Protein AF-A0AAD9MAI8-F1 (afdb_monomer)

Mean predicted aligned error: 16.75 Å

Sequence (111 aa):
MVKKQPPGNPARNLRGSPRPGQQQQQQQQQHQHQHPPASLFTERLSLATQQRTLDLFAATFQDVLTSPAFGTTLQAIKKALFERAFARAFQQPEFLSVYAARWSPTRALWT

pLDDT: mean 75.85, std 22.41, range [35.09, 96.88]

Radius of gyration: 34.29 Å; Cα contacts (8 Å, |Δi|>4): 49; chains: 1; bounding box: 85×74×35 Å

Organism: NCBI:txid1825666

Structure (mmCIF, N/CA/C/O backbone):
data_AF-A0AAD9MAI8-F1
#
_entry.id   AF-A0AAD9MAI8-F1
#
loop_
_atom_site.group_PDB
_atom_site.id
_atom_site.type_symbol
_atom_site.label_atom_id
_atom_site.label_alt_id
_a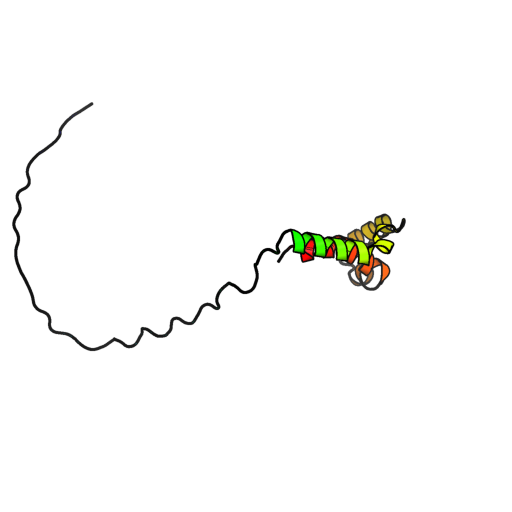tom_site.label_comp_id
_atom_site.label_asym_id
_atom_site.label_entity_id
_atom_site.label_seq_id
_atom_site.pdbx_PDB_ins_code
_atom_site.Cartn_x
_atom_site.Cartn_y
_atom_site.Cartn_z
_atom_site.occupancy
_atom_site.B_iso_or_equiv
_atom_site.auth_seq_id
_atom_site.auth_comp_id
_atom_site.auth_asym_id
_atom_site.auth_atom_id
_atom_site.pdbx_PDB_model_num
ATOM 1 N N . MET A 1 1 ? -31.656 62.725 10.089 1.00 43.81 1 MET A N 1
ATOM 2 C CA . MET A 1 1 ? -32.817 63.031 10.956 1.00 43.81 1 MET A CA 1
ATOM 3 C C . MET A 1 1 ? -33.816 63.905 10.201 1.00 43.81 1 MET A C 1
ATOM 5 O O . MET A 1 1 ? -33.641 65.108 10.201 1.00 43.81 1 MET A O 1
ATOM 9 N N . VAL A 1 2 ? -34.837 63.320 9.566 1.00 42.28 2 VAL A N 1
ATOM 10 C CA . VAL A 1 2 ? -36.152 63.932 9.261 1.00 42.28 2 VAL A CA 1
ATOM 11 C C . VAL A 1 2 ? -37.108 62.724 9.140 1.00 42.28 2 VAL A C 1
ATOM 13 O O . VAL A 1 2 ? -36.874 61.892 8.279 1.00 42.28 2 VAL A O 1
ATOM 16 N N . LYS A 1 3 ? -37.930 62.351 10.133 1.00 41.41 3 LYS A N 1
ATOM 17 C CA . LYS A 1 3 ? -39.179 62.933 10.681 1.00 41.41 3 LYS A CA 1
ATOM 18 C C . LYS A 1 3 ? -40.414 62.221 10.085 1.00 41.41 3 LYS A C 1
ATOM 20 O O . LYS A 1 3 ? -40.721 62.428 8.919 1.00 41.41 3 LYS A O 1
ATOM 25 N N . LYS A 1 4 ? -41.129 61.484 10.951 1.00 44.47 4 LYS A N 1
ATOM 26 C CA . LYS A 1 4 ? -42.602 61.440 11.157 1.00 44.47 4 LYS A CA 1
ATOM 27 C C . LYS A 1 4 ? -43.195 60.022 11.269 1.00 44.47 4 LYS A C 1
ATOM 29 O O . LYS A 1 4 ? -43.171 59.245 10.326 1.00 44.47 4 LYS A O 1
ATOM 34 N N . GLN A 1 5 ? -43.766 59.751 12.444 1.00 45.25 5 GLN A N 1
ATOM 35 C CA . GLN A 1 5 ? -44.699 58.662 12.764 1.00 45.25 5 GLN A CA 1
ATOM 36 C C . GLN A 1 5 ? -46.174 59.141 12.616 1.00 45.25 5 GLN A C 1
ATOM 38 O O . GLN A 1 5 ? -46.378 60.342 12.412 1.00 45.25 5 GLN A O 1
ATOM 43 N N . PRO A 1 6 ? -47.167 58.219 12.657 1.00 64.81 6 PRO A N 1
ATOM 44 C CA . PRO A 1 6 ? -48.473 58.276 11.972 1.00 64.81 6 PRO A CA 1
ATOM 45 C C . PRO A 1 6 ? -49.585 58.824 12.907 1.00 64.81 6 PRO A C 1
ATOM 47 O O . PRO A 1 6 ? -49.219 59.382 13.942 1.00 64.81 6 PRO A O 1
ATOM 50 N N . PRO A 1 7 ? -50.909 58.746 12.610 1.00 49.31 7 PRO A N 1
ATOM 51 C CA . PRO A 1 7 ? -51.692 57.490 12.700 1.00 49.31 7 PRO A CA 1
ATOM 52 C C . PRO A 1 7 ? -52.931 57.437 11.764 1.00 49.31 7 PRO A C 1
ATOM 54 O O . PRO A 1 7 ? -53.248 58.400 11.075 1.00 49.31 7 PRO A O 1
ATOM 57 N N . GLY A 1 8 ? -53.681 56.330 11.787 1.00 35.22 8 GLY A N 1
ATOM 58 C CA . GLY A 1 8 ? -55.098 56.351 11.394 1.00 35.22 8 GLY A CA 1
ATOM 59 C C . GLY A 1 8 ? -55.573 55.132 10.613 1.00 35.22 8 GLY A C 1
ATOM 60 O O . GLY A 1 8 ? -55.637 55.165 9.392 1.00 35.22 8 GLY A O 1
ATOM 61 N N . ASN A 1 9 ? -55.957 54.078 11.331 1.00 43.31 9 ASN A N 1
ATOM 62 C CA . ASN A 1 9 ? -56.822 53.015 10.819 1.00 43.31 9 ASN A CA 1
ATOM 63 C C . ASN A 1 9 ? -58.262 53.315 11.274 1.00 43.31 9 ASN A C 1
ATOM 65 O O . ASN A 1 9 ? -58.439 53.791 12.399 1.00 43.31 9 ASN A O 1
ATOM 69 N N . PRO A 1 10 ? -59.286 52.979 10.476 1.00 51.38 10 PRO A N 1
ATOM 70 C CA . PRO A 1 10 ? -60.348 52.173 11.070 1.00 51.38 10 PRO A CA 1
ATOM 71 C C . PRO A 1 10 ? -60.860 51.037 10.169 1.00 51.38 10 PRO A C 1
ATOM 73 O O . PRO A 1 10 ? -60.882 51.101 8.945 1.00 51.38 10 PRO A O 1
ATOM 76 N N . ALA A 1 11 ? -61.290 49.985 10.863 1.00 42.53 11 ALA A N 1
ATOM 77 C CA . ALA A 1 11 ? -61.829 48.713 10.396 1.00 42.53 11 ALA A CA 1
ATOM 78 C C . ALA A 1 11 ? -63.190 48.798 9.668 1.00 42.53 11 ALA A C 1
ATOM 80 O O . ALA A 1 11 ? -63.877 49.807 9.810 1.00 42.53 11 ALA A O 1
ATOM 81 N N . ARG A 1 12 ? -63.603 47.683 9.011 1.00 39.22 12 ARG A N 1
ATOM 82 C CA . ARG A 1 12 ? -64.907 46.944 9.129 1.00 39.22 12 ARG A CA 1
ATOM 83 C C . ARG A 1 12 ? -65.172 46.103 7.850 1.00 39.22 12 ARG A C 1
ATOM 85 O O . ARG A 1 12 ? -65.411 46.661 6.794 1.00 39.22 12 ARG A O 1
ATOM 92 N N . ASN A 1 13 ? -64.888 44.794 7.832 1.00 39.22 13 ASN A N 1
ATOM 93 C CA . ASN A 1 13 ? -65.774 43.638 8.109 1.00 39.22 13 ASN A CA 1
ATOM 94 C C . ASN A 1 13 ? -67.055 43.511 7.240 1.00 39.22 13 ASN A C 1
ATOM 96 O O . ASN A 1 13 ? -67.932 44.359 7.363 1.00 39.22 13 ASN A O 1
ATOM 100 N N . LEU A 1 14 ? -67.217 42.381 6.510 1.00 50.28 14 LEU A N 1
ATOM 101 C CA . LEU A 1 14 ? -68.250 41.316 6.684 1.00 50.28 14 LEU A CA 1
ATOM 102 C C . LEU A 1 14 ? -68.633 40.556 5.375 1.00 50.28 14 LEU A C 1
ATOM 104 O O . LEU A 1 14 ? -69.060 41.196 4.429 1.00 50.28 14 LEU A O 1
ATOM 108 N N . ARG A 1 15 ? -68.631 39.200 5.454 1.00 35.62 15 ARG A N 1
ATOM 109 C CA . ARG A 1 15 ? -69.523 38.170 4.811 1.00 35.62 15 ARG A CA 1
ATOM 110 C C . ARG A 1 15 ? -69.635 38.121 3.267 1.00 35.62 15 ARG A C 1
ATOM 112 O O . ARG A 1 15 ? -69.771 39.144 2.634 1.00 35.62 15 ARG A O 1
ATOM 119 N N . GLY A 1 16 ? -69.708 36.988 2.558 1.00 35.09 16 GLY A N 1
ATOM 120 C CA . GLY A 1 16 ? -69.825 35.558 2.876 1.00 35.09 16 GLY A CA 1
ATOM 121 C C . GLY A 1 16 ? -70.542 34.810 1.721 1.00 35.09 16 GLY A C 1
ATOM 122 O O . GLY A 1 16 ? -71.677 35.165 1.450 1.00 35.09 16 GLY A O 1
ATOM 123 N N . SER A 1 17 ? -69.886 33.792 1.123 1.00 47.88 17 SER A N 1
ATOM 124 C CA . SER A 1 17 ? -70.385 32.564 0.415 1.00 47.88 17 SER A CA 1
ATOM 125 C C . SER A 1 17 ? -71.430 32.649 -0.742 1.00 47.88 17 SER A C 1
ATOM 127 O O . SER A 1 17 ? -72.075 33.680 -0.863 1.00 47.88 17 SER A O 1
ATOM 129 N N . PRO A 1 18 ? -71.683 31.595 -1.583 1.00 46.59 18 PRO A N 1
ATOM 130 C CA . PRO A 1 18 ? -71.192 30.198 -1.595 1.00 46.59 18 PRO A CA 1
ATOM 131 C C . PRO A 1 18 ? -70.669 29.653 -2.964 1.00 46.59 18 PRO A C 1
ATOM 133 O O . PRO A 1 18 ? -70.761 30.289 -4.008 1.00 46.59 18 PRO A O 1
ATOM 136 N N . ARG A 1 19 ? -70.126 28.422 -2.938 1.00 45.19 19 ARG A N 1
ATOM 137 C CA . ARG A 1 19 ? -69.710 27.582 -4.089 1.00 45.19 19 ARG A CA 1
ATOM 138 C C . ARG A 1 19 ? -70.922 26.962 -4.812 1.00 45.19 19 ARG A C 1
ATOM 140 O O . ARG A 1 19 ? -71.908 26.663 -4.142 1.00 45.19 19 ARG A O 1
ATOM 147 N N . PRO A 1 20 ? -70.801 26.619 -6.109 1.00 41.84 20 PRO A N 1
ATOM 148 C CA . PRO A 1 20 ? -70.921 25.200 -6.473 1.00 41.84 20 PRO A CA 1
ATOM 149 C C . PRO A 1 20 ? -69.953 24.783 -7.597 1.00 41.84 20 PRO A C 1
ATOM 151 O O . PRO A 1 20 ? -69.744 25.501 -8.567 1.00 41.84 20 PRO A O 1
ATOM 154 N N . GLY A 1 21 ? -69.358 23.600 -7.457 1.00 39.75 21 GLY A N 1
ATOM 155 C CA . GLY A 1 21 ? -68.422 23.039 -8.435 1.00 39.75 21 GLY A CA 1
ATOM 156 C C . GLY A 1 21 ? -67.488 22.017 -7.801 1.00 39.75 21 GLY A C 1
ATOM 157 O O . GLY A 1 21 ? -66.271 22.153 -7.859 1.00 39.75 21 GLY A O 1
ATOM 158 N N . GLN A 1 22 ? -68.060 21.045 -7.089 1.00 52.09 22 GLN A N 1
ATOM 159 C CA . GLN A 1 22 ? -67.338 19.826 -6.749 1.00 52.09 22 GLN A CA 1
ATOM 160 C C . GLN A 1 22 ? -67.267 18.922 -7.986 1.00 52.09 22 GLN A C 1
ATOM 162 O O . GLN A 1 22 ? -68.185 18.921 -8.797 1.00 52.09 22 GLN A O 1
ATOM 167 N N . GLN A 1 23 ? -66.223 18.090 -7.995 1.00 54.47 23 GLN A N 1
ATOM 168 C CA . GLN A 1 23 ? -66.053 16.853 -8.766 1.00 54.47 23 GLN A CA 1
ATOM 169 C C . GLN A 1 23 ? -65.439 16.982 -10.161 1.00 54.47 23 GLN A C 1
ATOM 171 O O . GLN A 1 23 ? -66.130 17.057 -11.165 1.00 54.47 23 GLN A O 1
ATOM 176 N N . GLN A 1 24 ? -64.104 16.885 -10.152 1.00 53.97 24 GLN A N 1
ATOM 177 C CA . GLN A 1 24 ? -63.199 16.161 -11.066 1.00 53.97 24 GLN A CA 1
ATOM 178 C C . GLN A 1 24 ? -61.940 17.027 -11.185 1.00 53.97 24 GLN A C 1
ATOM 180 O O . GLN A 1 24 ? -61.897 17.988 -11.932 1.00 53.97 24 GLN A O 1
ATOM 185 N N . GLN A 1 25 ? -60.923 16.844 -10.349 1.00 50.12 25 GLN A N 1
ATOM 186 C CA . GLN A 1 25 ? -59.907 15.819 -10.570 1.00 50.12 25 GLN A CA 1
ATOM 187 C C . GLN A 1 25 ? -59.226 15.494 -9.235 1.00 50.12 25 GLN A C 1
ATOM 189 O O . GLN A 1 25 ? -58.289 16.159 -8.804 1.00 50.12 25 GLN A O 1
ATOM 194 N N . GLN A 1 26 ? -59.709 14.448 -8.572 1.00 54.66 26 GLN A N 1
ATOM 195 C CA . GLN A 1 26 ? -59.109 13.885 -7.360 1.00 54.66 26 GLN A CA 1
ATOM 196 C C . GLN A 1 26 ? -58.262 12.638 -7.679 1.00 54.66 26 GLN A C 1
ATOM 198 O O . GLN A 1 26 ? -58.133 11.747 -6.852 1.00 54.66 26 GLN A O 1
ATOM 203 N N . GLN A 1 27 ? -57.684 12.549 -8.886 1.00 55.09 27 GLN A N 1
ATOM 204 C CA . GLN A 1 27 ? -57.014 11.328 -9.367 1.00 55.09 27 GLN A CA 1
ATOM 205 C C . GLN A 1 27 ? -55.616 11.517 -9.977 1.00 55.09 27 GLN A C 1
ATOM 207 O O . GLN A 1 27 ? -55.156 10.672 -10.734 1.00 55.09 27 GLN A O 1
ATOM 212 N N . GLN A 1 28 ? -54.877 12.567 -9.608 1.00 51.84 28 GLN A N 1
ATOM 213 C CA . GLN A 1 28 ? -53.433 12.635 -9.916 1.00 51.84 28 GLN A CA 1
ATOM 214 C C . GLN A 1 28 ? -52.547 12.835 -8.678 1.00 51.84 28 GLN A C 1
ATOM 216 O O . GLN A 1 28 ? -51.402 13.262 -8.775 1.00 51.84 28 GLN A O 1
ATOM 221 N N . GLN A 1 29 ? -53.041 12.438 -7.503 1.00 54.56 29 GLN A N 1
ATOM 222 C CA . GLN A 1 29 ? -52.202 12.135 -6.342 1.00 54.56 29 GLN A CA 1
ATOM 223 C C . GLN A 1 29 ? -51.896 10.634 -6.321 1.00 54.56 29 GLN A C 1
ATOM 225 O O . GLN A 1 29 ? -52.505 9.924 -5.530 1.00 54.56 29 GLN A O 1
ATOM 230 N N . GLN A 1 30 ? -51.014 10.128 -7.198 1.00 53.53 30 GLN A N 1
ATOM 231 C CA . GLN A 1 30 ? -50.399 8.800 -6.974 1.00 53.53 30 GLN A CA 1
ATOM 232 C C . GLN A 1 30 ? -49.195 8.416 -7.847 1.00 53.53 30 GLN A C 1
ATOM 234 O O . GLN A 1 30 ? -48.817 7.254 -7.884 1.00 53.53 30 GLN A O 1
ATOM 239 N N . HIS A 1 31 ? -48.511 9.375 -8.470 1.00 46.53 31 HIS A N 1
ATOM 240 C CA . HIS A 1 31 ? -47.211 9.106 -9.092 1.00 46.53 31 HIS A CA 1
ATOM 241 C C . HIS A 1 31 ? -46.125 10.020 -8.514 1.00 46.53 31 HIS A C 1
ATOM 243 O O . HIS A 1 31 ? -45.363 10.645 -9.245 1.00 46.53 31 HIS A O 1
ATOM 249 N N . GLN A 1 32 ? -46.015 10.054 -7.176 1.00 45.97 32 GLN A N 1
ATOM 250 C CA . GLN A 1 32 ? -44.690 10.155 -6.558 1.00 45.97 32 GLN A CA 1
ATOM 251 C C . GLN A 1 32 ? -43.967 8.855 -6.916 1.00 45.97 32 GLN A C 1
ATOM 253 O O . GLN A 1 32 ? -44.013 7.875 -6.174 1.00 45.97 32 GLN A O 1
ATOM 258 N N . HIS A 1 33 ? -43.367 8.818 -8.106 1.00 44.56 33 HIS A N 1
ATOM 259 C CA . HIS A 1 33 ? -42.376 7.808 -8.432 1.00 44.56 33 HIS A CA 1
ATOM 260 C C . HIS A 1 33 ? -41.194 8.063 -7.509 1.00 44.56 33 HIS A C 1
ATOM 262 O O . HIS A 1 33 ? -40.354 8.920 -7.760 1.00 44.56 33 HIS A O 1
ATOM 268 N N . GLN A 1 34 ? -41.270 7.380 -6.373 1.00 51.56 34 GLN A N 1
ATOM 269 C CA . GLN A 1 34 ? -40.207 6.961 -5.485 1.00 51.56 34 GLN A CA 1
ATOM 270 C C . GLN A 1 34 ? -38.836 7.294 -6.076 1.00 51.56 34 GLN A C 1
ATOM 272 O O . GLN A 1 34 ? -38.292 6.544 -6.886 1.00 51.56 34 GLN A O 1
ATOM 277 N N . HIS A 1 35 ? -38.256 8.419 -5.656 1.00 50.62 35 HIS A N 1
ATOM 278 C CA . HIS A 1 35 ? -36.806 8.455 -5.606 1.00 50.62 35 HIS A CA 1
ATOM 279 C C . HIS A 1 35 ? -36.417 7.261 -4.724 1.00 50.62 35 HIS A C 1
ATOM 281 O O . HIS A 1 35 ? -36.972 7.151 -3.622 1.00 50.62 35 HIS A O 1
ATOM 287 N N . PRO A 1 36 ? -35.548 6.339 -5.179 1.00 59.66 36 PRO A N 1
ATOM 288 C CA . PRO A 1 36 ? -35.008 5.345 -4.264 1.00 59.66 36 PRO A CA 1
ATOM 289 C C . PRO A 1 36 ? -34.472 6.116 -3.051 1.00 59.66 36 PRO A C 1
ATOM 291 O O . PRO A 1 36 ? -33.905 7.199 -3.249 1.00 59.66 36 PRO A O 1
ATOM 294 N N . PRO A 1 37 ? -34.685 5.650 -1.806 1.00 56.94 37 PRO A N 1
ATOM 295 C CA . PRO A 1 37 ? -34.087 6.320 -0.666 1.00 56.94 37 PRO A CA 1
ATOM 296 C C . PRO A 1 37 ? -32.594 6.423 -0.965 1.00 56.94 37 PRO A C 1
ATOM 298 O O . PRO A 1 37 ? -31.927 5.410 -1.178 1.00 56.94 37 PRO A O 1
ATOM 301 N N . ALA A 1 38 ? -32.071 7.646 -1.023 1.00 55.88 38 ALA A N 1
ATOM 302 C CA . ALA A 1 38 ? -30.651 7.931 -1.210 1.00 55.88 38 ALA A CA 1
ATOM 303 C C . ALA A 1 38 ? -29.832 7.532 0.036 1.00 55.88 38 ALA A C 1
ATOM 305 O O . ALA A 1 38 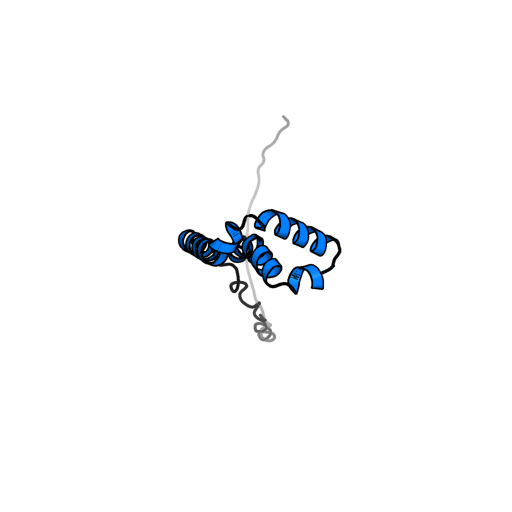? -28.902 8.219 0.434 1.00 55.88 38 ALA A O 1
ATOM 306 N N . SER A 1 39 ? -30.203 6.426 0.678 1.00 56.47 39 SER A N 1
ATOM 307 C CA . SER A 1 39 ? -29.650 5.910 1.919 1.00 56.47 39 SER A CA 1
ATOM 308 C C . SER A 1 39 ? -29.112 4.498 1.704 1.00 56.47 39 SER A C 1
ATOM 310 O O . SER A 1 39 ? -29.341 3.613 2.523 1.00 56.47 39 SER A O 1
ATOM 312 N N . LEU A 1 40 ? -28.439 4.266 0.572 1.00 52.12 40 LEU A N 1
ATOM 313 C CA . LEU A 1 40 ? -27.790 2.983 0.306 1.00 52.12 40 LEU A CA 1
ATOM 314 C C . LEU A 1 40 ? -26.265 3.003 0.466 1.00 52.12 40 LEU A C 1
ATOM 316 O O . LEU A 1 40 ? -25.701 1.920 0.532 1.00 52.12 40 LEU A O 1
ATOM 320 N N . PHE A 1 41 ? -25.576 4.154 0.564 1.00 57.28 41 PHE A N 1
ATOM 321 C CA . PHE A 1 41 ? -24.106 4.138 0.418 1.00 57.28 41 PHE A CA 1
ATOM 322 C C . PHE A 1 41 ? -23.295 5.225 1.146 1.00 57.28 41 PHE A C 1
ATOM 324 O O . PHE A 1 41 ? -22.318 5.692 0.574 1.00 57.28 41 PHE A O 1
ATOM 331 N N . THR A 1 42 ? -23.624 5.641 2.378 1.00 56.78 42 THR A N 1
ATOM 332 C CA . THR A 1 42 ? -22.658 6.431 3.188 1.00 56.78 42 THR A CA 1
ATOM 333 C C . THR A 1 42 ? -22.932 6.335 4.695 1.00 56.78 42 THR A C 1
ATOM 335 O O . THR A 1 42 ? -23.103 7.344 5.377 1.00 56.78 42 THR A O 1
ATOM 338 N N . GLU A 1 43 ? -22.995 5.127 5.256 1.00 66.69 43 GLU A N 1
ATOM 339 C CA . GLU A 1 43 ? -22.804 5.003 6.707 1.00 66.69 43 GLU A CA 1
ATOM 340 C C . GLU A 1 43 ? -21.302 5.054 6.972 1.00 66.69 43 GLU A C 1
ATOM 342 O O . GLU A 1 43 ? -20.575 4.091 6.718 1.00 66.69 43 GLU A O 1
ATOM 347 N N . ARG A 1 44 ? -20.818 6.214 7.433 1.00 73.88 44 ARG A N 1
ATOM 348 C CA . ARG A 1 44 ? -19.413 6.388 7.806 1.00 73.88 44 ARG A CA 1
ATOM 349 C C . ARG A 1 44 ? -19.082 5.333 8.861 1.00 73.88 44 ARG A C 1
ATOM 351 O O . ARG A 1 44 ? -19.613 5.383 9.969 1.00 73.88 44 ARG A O 1
ATOM 358 N N . LEU A 1 45 ? -18.179 4.409 8.527 1.00 82.38 45 LEU A N 1
ATOM 359 C CA . LEU A 1 45 ? -17.739 3.355 9.441 1.00 82.38 45 LEU A CA 1
ATOM 360 C C . LEU A 1 45 ? -17.358 3.945 10.806 1.00 82.38 45 LEU A C 1
ATOM 362 O O . LEU A 1 45 ? -16.731 5.005 10.882 1.00 82.38 45 LEU A O 1
ATOM 366 N N . SER A 1 46 ? -17.684 3.247 11.894 1.00 89.62 46 SER A N 1
ATOM 367 C CA . SER A 1 46 ? -17.213 3.652 13.221 1.00 89.62 46 SER A CA 1
ATOM 368 C C . SER A 1 46 ? -15.681 3.670 13.263 1.00 89.62 46 SER A C 1
ATOM 370 O O . SER A 1 46 ? -15.029 2.882 12.575 1.00 89.62 46 SER A O 1
ATOM 372 N N . LEU A 1 47 ? -15.087 4.534 14.094 1.00 91.00 47 LEU A N 1
ATOM 373 C CA . LEU A 1 47 ? -13.625 4.648 14.202 1.00 91.00 47 LEU A CA 1
ATOM 374 C C . LEU A 1 47 ? -12.957 3.292 14.496 1.00 91.00 47 LEU A C 1
ATOM 376 O O . LEU A 1 47 ? -11.942 2.958 13.892 1.00 91.00 47 LEU A O 1
ATOM 380 N N . ALA A 1 48 ? -13.570 2.480 15.362 1.00 92.88 48 ALA A N 1
ATOM 381 C CA . ALA A 1 48 ? -13.092 1.134 15.672 1.00 92.88 48 ALA A CA 1
ATOM 382 C C . ALA A 1 48 ? -13.078 0.210 14.440 1.00 92.88 48 ALA A C 1
ATOM 384 O O . ALA A 1 48 ? -12.148 -0.574 14.261 1.00 92.88 48 ALA A O 1
ATOM 385 N N . THR A 1 49 ? -14.082 0.319 13.565 1.00 91.62 49 THR A N 1
ATOM 386 C CA . THR A 1 49 ? -14.159 -0.471 12.327 1.00 91.62 49 THR A CA 1
ATOM 387 C C . THR A 1 49 ? -13.136 0.002 11.300 1.00 91.62 49 THR A C 1
ATOM 389 O O . THR A 1 49 ? -12.489 -0.824 10.657 1.00 91.62 49 THR A O 1
ATOM 392 N N . GLN A 1 50 ? -12.940 1.319 11.180 1.00 92.12 50 GLN A N 1
ATOM 393 C CA . GLN A 1 50 ? -11.897 1.890 10.326 1.00 92.12 50 GLN A CA 1
ATOM 394 C C . GLN A 1 50 ? -10.510 1.396 10.756 1.00 92.12 50 GLN A C 1
ATOM 396 O O . GLN A 1 50 ? -9.761 0.890 9.924 1.00 92.12 50 GLN A O 1
ATOM 401 N N . GLN A 1 51 ? -10.197 1.458 12.055 1.00 94.62 51 GLN A N 1
ATOM 402 C CA . GLN A 1 51 ? -8.911 0.993 12.575 1.00 94.62 51 GLN A CA 1
ATOM 403 C C . GLN A 1 51 ? -8.715 -0.508 12.348 1.00 94.62 51 GLN A C 1
ATOM 405 O O . GLN A 1 51 ? -7.704 -0.898 11.778 1.00 94.62 51 GLN A O 1
ATOM 410 N N . ARG A 1 52 ? -9.709 -1.345 12.679 1.00 95.31 52 ARG A N 1
ATOM 411 C CA . ARG A 1 52 ? -9.635 -2.796 12.425 1.00 95.31 52 ARG A CA 1
ATOM 412 C C . ARG A 1 52 ? -9.402 -3.113 10.946 1.00 95.31 52 ARG A C 1
ATOM 414 O O . ARG A 1 52 ? -8.680 -4.051 10.624 1.00 95.31 52 ARG A O 1
ATOM 421 N N . THR A 1 53 ? -10.011 -2.339 10.050 1.00 93.38 53 THR A N 1
ATOM 422 C CA . THR A 1 53 ? -9.801 -2.478 8.605 1.00 93.38 53 THR A CA 1
ATOM 423 C C . THR A 1 53 ? -8.349 -2.170 8.244 1.00 93.38 53 THR A C 1
ATOM 425 O O . THR A 1 53 ? -7.714 -2.955 7.545 1.00 93.38 53 THR A O 1
ATOM 428 N N . LEU A 1 54 ? -7.792 -1.071 8.760 1.00 94.19 54 LEU A N 1
ATOM 429 C CA . LEU A 1 54 ? -6.386 -0.721 8.549 1.00 94.19 54 LEU A CA 1
ATOM 430 C C . LEU A 1 54 ? -5.427 -1.766 9.129 1.00 94.19 54 LEU A C 1
ATOM 432 O O . LEU A 1 54 ? -4.459 -2.118 8.458 1.00 94.19 54 LEU A O 1
ATOM 436 N N . ASP A 1 55 ? -5.711 -2.292 10.319 1.00 96.19 55 ASP A N 1
ATOM 437 C CA . ASP A 1 55 ? -4.900 -3.332 10.959 1.00 96.19 55 ASP A CA 1
ATOM 438 C C . ASP A 1 55 ? -4.876 -4.610 10.110 1.00 96.19 55 ASP A C 1
ATOM 440 O O . ASP A 1 55 ? -3.821 -5.215 9.922 1.00 96.19 55 ASP A O 1
ATOM 444 N N . LEU A 1 56 ? -6.019 -4.990 9.524 1.00 96.56 56 LEU A N 1
ATOM 445 C CA . LEU A 1 56 ? -6.109 -6.122 8.601 1.00 96.56 56 LEU A CA 1
ATOM 446 C C . LEU A 1 56 ? -5.244 -5.904 7.354 1.00 96.56 56 LEU A C 1
ATOM 448 O O . LEU A 1 56 ? -4.516 -6.811 6.948 1.00 96.56 56 LEU A O 1
ATOM 452 N N . PHE A 1 57 ? -5.291 -4.711 6.757 1.00 95.94 57 PHE A N 1
ATOM 453 C CA . PHE A 1 57 ? -4.428 -4.367 5.626 1.00 95.94 57 PHE A CA 1
ATOM 454 C C . PHE A 1 57 ? -2.945 -4.413 6.010 1.00 95.94 57 PHE A C 1
ATOM 456 O O . PHE A 1 57 ? 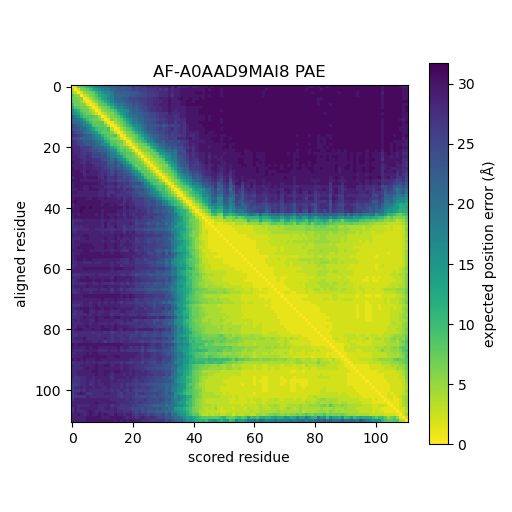-2.148 -5.000 5.280 1.00 95.94 57 PHE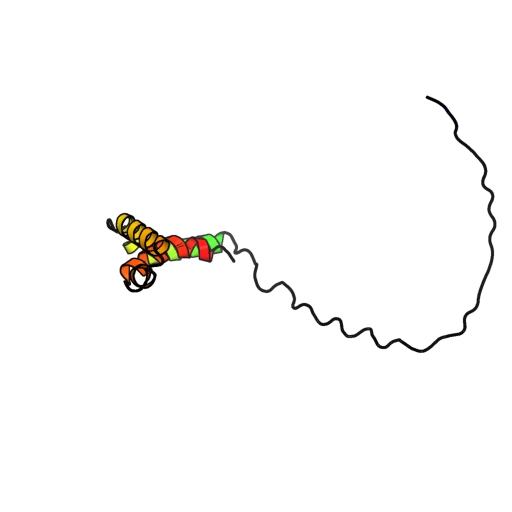 A O 1
ATOM 463 N N . ALA A 1 58 ? -2.575 -3.834 7.153 1.00 95.00 58 ALA A N 1
ATOM 464 C CA . ALA A 1 58 ? -1.196 -3.818 7.631 1.00 95.00 58 ALA A CA 1
ATOM 465 C C . ALA A 1 58 ? -0.661 -5.236 7.874 1.00 95.00 58 ALA A C 1
ATOM 467 O O . ALA A 1 58 ? 0.451 -5.542 7.451 1.00 95.00 58 ALA A O 1
ATOM 468 N N . ALA A 1 59 ? -1.467 -6.109 8.485 1.00 96.88 59 ALA A N 1
ATOM 469 C CA . ALA A 1 59 ? -1.114 -7.507 8.706 1.00 96.88 59 ALA A CA 1
ATOM 470 C C . ALA A 1 59 ? -0.997 -8.290 7.388 1.00 96.88 59 ALA A C 1
ATOM 472 O O . ALA A 1 59 ? -0.025 -9.008 7.182 1.00 96.88 59 ALA A O 1
ATOM 473 N N . THR A 1 60 ? -1.953 -8.118 6.471 1.00 96.69 60 THR A N 1
ATOM 474 C CA . THR A 1 60 ? -1.987 -8.851 5.191 1.00 96.69 60 THR A CA 1
ATOM 475 C C . THR A 1 60 ? -0.822 -8.473 4.278 1.00 96.69 60 THR A C 1
ATOM 477 O O . THR A 1 60 ? -0.262 -9.323 3.594 1.00 96.69 60 THR A O 1
ATOM 480 N N . PHE A 1 61 ? -0.448 -7.193 4.257 1.00 96.00 61 PHE A N 1
ATOM 481 C CA . PHE A 1 61 ? 0.622 -6.682 3.405 1.00 96.00 61 PHE A CA 1
ATOM 482 C C . PHE A 1 61 ? 1.956 -6.535 4.140 1.00 96.00 61 PHE A C 1
ATOM 484 O O . PHE A 1 61 ? 2.850 -5.882 3.606 1.00 96.00 61 PHE A O 1
ATOM 491 N N . GLN A 1 62 ? 2.122 -7.118 5.333 1.00 96.56 62 GLN A N 1
ATOM 492 C CA . GLN A 1 62 ? 3.315 -6.902 6.153 1.00 96.56 62 GLN A CA 1
ATOM 493 C C . GLN A 1 62 ? 4.601 -7.222 5.385 1.00 96.56 62 GLN A C 1
ATOM 495 O O . GLN A 1 62 ? 5.477 -6.361 5.321 1.00 96.56 62 GLN A O 1
ATOM 500 N N . ASP A 1 63 ? 4.681 -8.388 4.741 1.00 96.38 63 ASP A N 1
ATOM 501 C CA . ASP A 1 63 ? 5.860 -8.805 3.967 1.00 96.38 63 ASP A CA 1
ATOM 502 C C . ASP A 1 63 ? 6.174 -7.838 2.817 1.00 96.38 63 ASP A C 1
ATOM 504 O O . ASP A 1 63 ? 7.329 -7.495 2.554 1.00 96.38 63 ASP A O 1
ATOM 508 N N . VAL A 1 64 ? 5.124 -7.338 2.161 1.00 96.06 64 VAL A N 1
ATOM 509 C CA . VAL A 1 64 ? 5.223 -6.381 1.053 1.00 96.06 64 VAL A CA 1
ATOM 510 C C . VAL A 1 64 ? 5.702 -5.022 1.559 1.00 96.06 64 VAL A C 1
ATOM 512 O O . VAL A 1 64 ? 6.578 -4.414 0.948 1.00 96.06 64 VAL A O 1
ATOM 515 N N . LEU A 1 65 ? 5.151 -4.544 2.677 1.00 95.06 65 LEU A N 1
ATOM 516 C CA . LEU A 1 65 ? 5.459 -3.241 3.270 1.00 95.06 65 LEU A CA 1
ATOM 517 C C . LEU A 1 65 ? 6.870 -3.189 3.865 1.00 95.06 65 LEU A C 1
ATOM 519 O O . LEU A 1 65 ? 7.501 -2.134 3.832 1.00 95.06 65 LEU A O 1
ATOM 523 N N . THR A 1 66 ? 7.375 -4.307 4.390 1.00 96.31 66 THR A N 1
ATOM 524 C CA . THR A 1 66 ? 8.739 -4.406 4.933 1.00 96.31 66 THR A CA 1
ATOM 525 C C . THR A 1 66 ? 9.784 -4.765 3.884 1.00 96.31 66 THR A C 1
ATOM 527 O O . THR A 1 66 ? 10.978 -4.743 4.181 1.00 96.31 66 THR A O 1
ATOM 530 N N . SER A 1 67 ? 9.365 -5.107 2.663 1.00 96.50 67 SER A N 1
ATOM 531 C CA . SER A 1 67 ? 10.290 -5.457 1.591 1.00 96.50 67 SER A CA 1
ATOM 532 C C . SER A 1 67 ? 11.218 -4.277 1.267 1.00 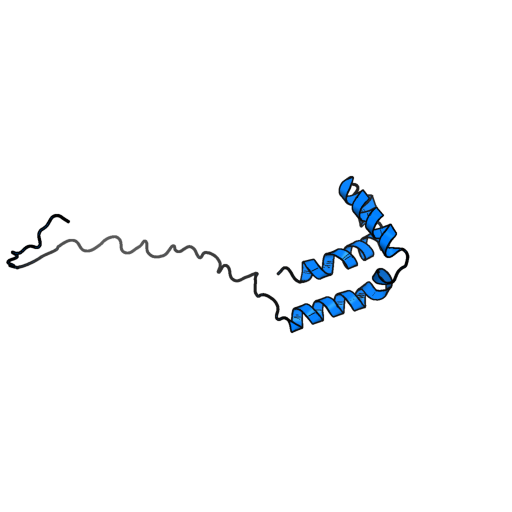96.50 67 SER A C 1
ATOM 534 O O . SER A 1 67 ? 10.741 -3.169 0.997 1.00 96.50 67 SER A O 1
ATOM 536 N N . PRO A 1 68 ? 12.545 -4.488 1.188 1.00 96.12 68 PRO A N 1
ATOM 537 C CA . PRO A 1 68 ? 13.478 -3.435 0.783 1.00 96.12 68 PRO A CA 1
ATOM 538 C C . PRO A 1 68 ? 13.221 -2.959 -0.657 1.00 96.12 68 PRO A C 1
ATOM 540 O O . PRO A 1 68 ? 13.553 -1.828 -1.013 1.00 96.12 68 PRO A O 1
ATOM 543 N N . ALA A 1 69 ? 12.585 -3.795 -1.485 1.00 94.94 69 ALA A N 1
ATOM 544 C CA . ALA A 1 69 ? 12.208 -3.470 -2.856 1.00 94.94 69 ALA A CA 1
ATOM 545 C C . ALA A 1 69 ? 10.871 -2.711 -2.963 1.00 94.94 6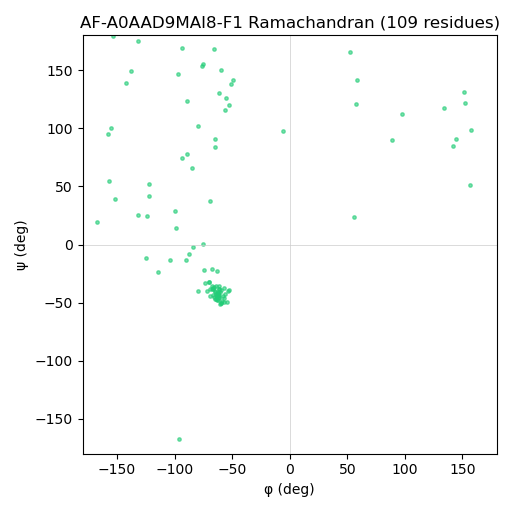9 ALA A C 1
ATOM 547 O O . ALA A 1 69 ? 10.471 -2.333 -4.068 1.00 94.94 69 ALA A O 1
ATOM 548 N N . PHE A 1 70 ? 10.166 -2.460 -1.853 1.00 96.00 70 PHE A N 1
ATOM 549 C CA . PHE A 1 70 ? 8.860 -1.795 -1.875 1.00 96.00 70 PHE A CA 1
ATOM 550 C C . PHE A 1 70 ? 8.930 -0.424 -2.557 1.00 96.00 70 PHE A C 1
ATOM 552 O O . PHE A 1 70 ? 8.159 -0.127 -3.471 1.00 96.00 70 PHE A O 1
ATOM 559 N N . GLY A 1 71 ? 9.895 0.408 -2.153 1.00 96.12 71 GLY A N 1
ATOM 560 C CA . GLY A 1 71 ? 10.043 1.766 -2.676 1.00 96.12 71 GLY A CA 1
ATOM 561 C C . GLY A 1 71 ? 10.357 1.798 -4.172 1.00 96.12 71 GLY A C 1
ATOM 562 O O . GLY A 1 71 ? 9.742 2.564 -4.915 1.00 96.12 71 GLY A O 1
ATOM 563 N N . THR A 1 72 ? 11.277 0.948 -4.634 1.00 96.88 72 THR A N 1
ATOM 564 C CA . THR A 1 72 ? 11.664 0.871 -6.052 1.00 96.88 72 THR A CA 1
ATOM 565 C C . THR A 1 72 ? 10.515 0.352 -6.914 1.00 96.88 72 THR A C 1
ATOM 567 O O . THR A 1 72 ? 10.199 0.952 -7.945 1.00 96.88 72 THR A O 1
ATOM 570 N N . THR A 1 73 ? 9.820 -0.688 -6.449 1.00 95.81 73 THR A N 1
ATOM 571 C CA . THR A 1 73 ? 8.641 -1.255 -7.118 1.00 95.81 73 THR A CA 1
ATOM 572 C C . THR A 1 73 ? 7.509 -0.234 -7.204 1.00 95.81 73 THR A C 1
ATOM 574 O O . THR A 1 73 ? 6.927 -0.035 -8.271 1.00 95.81 73 THR A O 1
ATOM 577 N N . LEU A 1 74 ? 7.252 0.510 -6.125 1.00 96.69 74 LEU A N 1
ATOM 578 C CA . LEU A 1 74 ? 6.232 1.555 -6.106 1.00 96.69 74 LEU A CA 1
ATOM 579 C C . LEU A 1 74 ? 6.514 2.664 -7.132 1.00 96.69 74 LEU A C 1
ATOM 581 O O . LEU A 1 74 ? 5.592 3.126 -7.809 1.00 96.69 74 LEU A O 1
ATOM 585 N N . GLN A 1 75 ? 7.771 3.090 -7.289 1.00 96.88 75 GLN A N 1
ATOM 586 C CA . GLN A 1 75 ? 8.119 4.076 -8.319 1.00 96.88 75 GLN A CA 1
ATOM 587 C C . GLN A 1 75 ? 7.958 3.511 -9.735 1.00 96.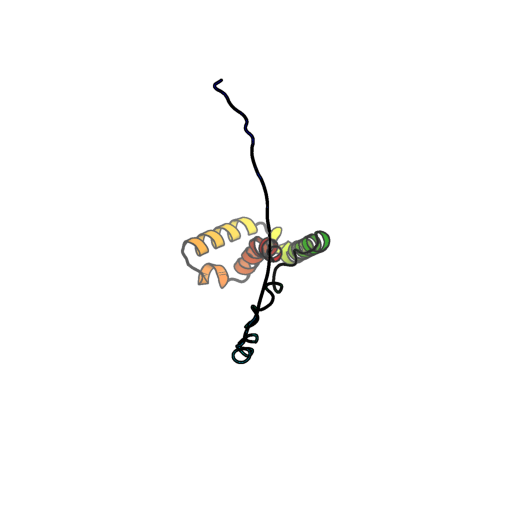88 75 GLN A C 1
ATOM 589 O O . GLN A 1 75 ? 7.473 4.223 -10.618 1.00 96.88 75 GLN A O 1
ATOM 594 N N . ALA A 1 76 ? 8.300 2.239 -9.958 1.00 95.50 76 ALA A N 1
ATOM 595 C CA . ALA A 1 76 ? 8.096 1.580 -11.247 1.00 95.50 76 ALA A CA 1
ATOM 596 C C . ALA A 1 76 ? 6.607 1.509 -11.624 1.00 95.50 76 ALA A C 1
ATOM 598 O O . ALA A 1 76 ? 6.249 1.837 -12.758 1.00 95.50 76 ALA A O 1
ATOM 599 N N . ILE A 1 77 ? 5.738 1.173 -10.665 1.00 96.12 77 ILE A N 1
ATOM 600 C CA . ILE A 1 77 ? 4.280 1.192 -10.846 1.00 96.12 77 ILE A CA 1
ATOM 601 C C . ILE A 1 77 ? 3.809 2.602 -11.199 1.00 96.12 77 ILE A C 1
ATOM 603 O O . ILE A 1 77 ? 3.114 2.783 -12.195 1.00 96.12 77 ILE A O 1
ATOM 607 N N . LYS A 1 78 ? 4.216 3.623 -10.432 1.00 95.69 78 LYS A N 1
ATOM 608 C CA . LYS A 1 78 ? 3.836 5.021 -10.703 1.00 95.69 78 LYS A CA 1
ATOM 609 C C . LYS A 1 78 ? 4.232 5.463 -12.113 1.00 95.69 78 LYS A C 1
ATOM 611 O O . LYS A 1 78 ? 3.430 6.102 -12.789 1.00 95.69 78 LYS A O 1
ATOM 616 N N . LYS A 1 79 ? 5.436 5.100 -12.566 1.00 96.81 79 LYS A N 1
ATOM 617 C CA . LYS A 1 79 ? 5.899 5.379 -13.931 1.00 96.81 79 LYS A CA 1
ATOM 618 C C . LYS A 1 79 ? 5.031 4.672 -14.975 1.00 96.81 79 LYS A C 1
ATOM 620 O O . LYS A 1 79 ? 4.565 5.319 -15.905 1.00 96.81 79 LYS A O 1
ATOM 625 N N . ALA A 1 80 ? 4.754 3.381 -14.795 1.00 95.06 80 ALA A N 1
ATOM 626 C CA . ALA A 1 80 ? 3.911 2.619 -15.716 1.00 95.06 80 ALA A CA 1
ATOM 627 C C . ALA A 1 80 ? 2.475 3.173 -15.797 1.00 95.06 80 ALA A C 1
ATOM 629 O O . ALA A 1 80 ? 1.909 3.248 -16.885 1.00 95.06 80 ALA A O 1
ATOM 630 N N . LEU A 1 81 ? 1.902 3.622 -14.672 1.00 95.19 81 LEU A N 1
ATOM 631 C CA . LEU A 1 81 ? 0.593 4.286 -14.642 1.00 95.19 81 LEU A CA 1
ATOM 632 C C . LEU A 1 81 ? 0.607 5.626 -15.387 1.00 95.19 81 LEU A C 1
ATOM 634 O O . LEU A 1 81 ? -0.336 5.924 -16.117 1.00 95.19 81 LEU A O 1
ATOM 638 N N . PHE A 1 82 ? 1.675 6.414 -15.239 1.00 96.56 82 PHE A N 1
ATOM 639 C CA . PHE A 1 82 ? 1.852 7.674 -15.965 1.00 96.56 82 PHE A CA 1
ATOM 640 C C . PHE A 1 82 ? 1.966 7.454 -17.482 1.00 96.56 82 PHE A C 1
ATOM 642 O O . PHE A 1 82 ? 1.319 8.148 -18.261 1.00 96.56 82 PHE A O 1
ATOM 649 N N . GLU A 1 83 ? 2.718 6.434 -17.898 1.00 96.75 83 GLU A N 1
ATOM 650 C CA . GLU A 1 83 ? 2.897 6.036 -19.303 1.00 96.75 83 GLU A CA 1
ATOM 651 C C . GLU A 1 83 ? 1.674 5.303 -19.892 1.00 96.75 83 GLU A C 1
ATOM 653 O O . GLU A 1 83 ? 1.701 4.899 -21.052 1.00 96.75 83 GLU A O 1
ATOM 658 N N . ARG A 1 84 ? 0.598 5.108 -19.112 1.00 96.06 84 ARG A N 1
ATOM 659 C CA . ARG A 1 84 ? -0.582 4.292 -19.471 1.00 96.06 84 ARG A CA 1
ATOM 660 C C . ARG A 1 84 ? -0.237 2.844 -19.858 1.00 96.06 84 ARG A C 1
ATOM 662 O O . ARG A 1 84 ? -1.011 2.163 -20.528 1.00 96.06 84 ARG A O 1
ATOM 669 N N . ALA A 1 85 ? 0.903 2.339 -19.396 1.00 93.94 85 ALA A N 1
ATOM 670 C CA . ALA A 1 85 ? 1.368 0.977 -19.618 1.00 93.94 85 ALA A CA 1
ATOM 671 C C . ALA A 1 85 ? 0.765 0.013 -18.575 1.00 93.94 85 ALA A C 1
ATOM 673 O O . ALA A 1 85 ? 1.471 -0.551 -17.737 1.00 93.94 85 ALA A O 1
ATOM 674 N N . PHE A 1 86 ? -0.556 -0.187 -18.611 1.00 91.88 86 PHE A N 1
ATOM 675 C CA . PHE A 1 86 ? -1.286 -0.960 -17.592 1.00 91.88 86 PHE A CA 1
ATOM 676 C C . PHE A 1 86 ? -0.891 -2.435 -17.529 1.00 91.88 86 PHE A C 1
ATOM 678 O O . PHE A 1 86 ? -0.815 -2.998 -16.441 1.00 91.88 86 PHE A O 1
ATOM 685 N N . ALA A 1 87 ? -0.578 -3.045 -18.677 1.00 92.12 87 ALA A N 1
ATOM 686 C CA . ALA A 1 87 ? -0.085 -4.420 -18.714 1.00 92.12 87 ALA A CA 1
ATOM 687 C C . ALA A 1 87 ? 1.190 -4.561 -17.867 1.00 92.12 87 ALA A C 1
ATOM 689 O O . ALA A 1 87 ? 1.293 -5.447 -17.027 1.00 92.12 87 ALA A O 1
ATOM 690 N N . ARG A 1 88 ? 2.115 -3.605 -17.993 1.00 87.88 88 ARG A N 1
ATOM 691 C CA . ARG A 1 88 ? 3.341 -3.571 -17.192 1.00 87.88 88 ARG A CA 1
ATOM 692 C C . ARG A 1 88 ? 3.067 -3.297 -15.710 1.00 87.88 88 ARG A C 1
ATOM 694 O O . ARG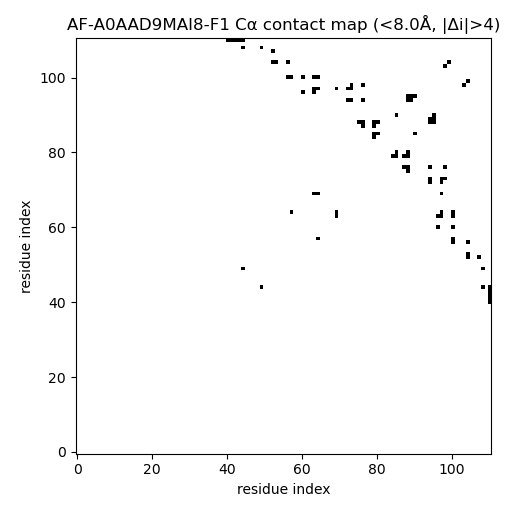 A 1 88 ? 3.771 -3.831 -14.863 1.00 87.88 88 ARG A O 1
ATOM 701 N N . ALA A 1 89 ? 2.072 -2.467 -15.401 1.00 90.31 89 ALA A N 1
ATOM 702 C CA . ALA A 1 89 ? 1.729 -2.111 -14.027 1.00 90.31 89 ALA A CA 1
ATOM 703 C C . ALA A 1 89 ? 1.018 -3.241 -13.258 1.00 90.31 89 ALA A C 1
ATOM 705 O O . ALA A 1 89 ? 1.202 -3.332 -12.050 1.00 90.31 89 ALA A O 1
ATOM 706 N N . PHE A 1 90 ? 0.212 -4.074 -13.930 1.00 91.69 90 PHE A N 1
ATOM 707 C CA . PHE A 1 90 ? -0.725 -4.987 -13.256 1.00 91.69 90 PHE A CA 1
ATOM 708 C C . PHE A 1 90 ? -0.590 -6.471 -13.614 1.00 91.69 90 PHE A C 1
ATOM 710 O O . PHE A 1 90 ? -1.185 -7.292 -12.926 1.00 91.69 90 PHE A O 1
ATOM 717 N N . GLN A 1 91 ? 0.169 -6.856 -14.648 1.00 90.44 91 GLN A N 1
ATOM 718 C CA . GLN A 1 91 ? 0.350 -8.285 -14.955 1.00 90.44 91 GLN A CA 1
ATOM 719 C C . GLN A 1 91 ? 1.292 -9.002 -13.988 1.00 90.44 91 GLN A C 1
ATOM 721 O O . GLN A 1 91 ? 1.244 -10.224 -13.882 1.00 90.44 91 GLN A O 1
ATOM 726 N N . GLN A 1 92 ? 2.158 -8.261 -13.299 1.00 91.38 92 GLN A N 1
ATOM 727 C CA . GLN A 1 92 ? 3.090 -8.838 -12.339 1.00 91.38 92 GLN A CA 1
ATOM 728 C C . GLN A 1 92 ? 2.433 -8.888 -10.953 1.00 91.38 92 GLN A C 1
ATOM 730 O O . GLN A 1 92 ? 2.032 -7.834 -10.447 1.00 91.38 92 GLN A O 1
ATOM 735 N N . PRO A 1 93 ? 2.346 -10.067 -10.308 1.00 91.75 93 PRO A N 1
ATOM 736 C CA . PRO A 1 93 ? 1.709 -10.197 -8.998 1.00 91.75 93 PRO A CA 1
ATOM 737 C C . PRO A 1 93 ? 2.421 -9.355 -7.933 1.00 91.75 93 PRO A C 1
ATOM 739 O O . PRO A 1 93 ? 1.760 -8.730 -7.111 1.00 91.75 93 PRO A O 1
ATOM 742 N N . GLU A 1 94 ? 3.749 -9.236 -8.008 1.00 91.62 94 GLU A N 1
ATOM 743 C CA . GLU A 1 94 ? 4.551 -8.370 -7.134 1.00 91.62 94 GLU A CA 1
ATOM 744 C C . GLU A 1 94 ? 4.093 -6.902 -7.203 1.00 91.62 94 GLU A C 1
ATOM 746 O O . GLU A 1 94 ? 3.890 -6.232 -6.189 1.00 91.62 94 GLU A O 1
ATOM 751 N N . PHE A 1 95 ? 3.876 -6.402 -8.425 1.00 94.62 95 PHE A N 1
ATOM 752 C CA . PHE A 1 95 ? 3.453 -5.023 -8.652 1.00 94.62 95 PHE A CA 1
ATOM 753 C C . PHE A 1 95 ? 2.019 -4.813 -8.170 1.00 94.62 95 PHE A C 1
ATOM 755 O O . PHE A 1 95 ? 1.710 -3.776 -7.581 1.00 94.62 95 PHE A O 1
ATOM 762 N N . LEU A 1 96 ? 1.152 -5.806 -8.378 1.00 94.12 96 LEU A N 1
ATOM 763 C CA . LEU A 1 96 ? -0.225 -5.765 -7.906 1.00 94.12 96 LEU A CA 1
ATOM 764 C C . LEU A 1 96 ? -0.288 -5.721 -6.375 1.00 94.12 96 LEU A C 1
ATOM 766 O O . LEU A 1 96 ? -1.031 -4.910 -5.825 1.00 94.12 96 LEU A O 1
ATOM 770 N N . SER A 1 97 ? 0.526 -6.523 -5.690 1.00 94.56 97 SER A N 1
ATOM 771 C CA . SER A 1 97 ? 0.611 -6.539 -4.228 1.00 94.56 97 SER A CA 1
ATOM 772 C C . SER A 1 97 ? 1.108 -5.207 -3.668 1.00 94.56 97 SER A C 1
ATOM 774 O O . SER A 1 97 ? 0.494 -4.665 -2.751 1.00 94.56 97 SER A O 1
ATOM 776 N N . VAL A 1 98 ? 2.159 -4.617 -4.252 1.00 96.69 98 VAL A N 1
ATOM 777 C CA . VAL A 1 98 ? 2.665 -3.289 -3.847 1.00 96.69 98 VAL A CA 1
ATOM 778 C C . VAL A 1 98 ? 1.635 -2.190 -4.123 1.00 96.69 98 VAL A C 1
ATOM 780 O O . VAL A 1 98 ? 1.434 -1.299 -3.292 1.00 96.69 98 VAL A O 1
ATOM 783 N N . TYR A 1 99 ? 0.940 -2.260 -5.261 1.00 95.88 99 TYR A N 1
ATOM 784 C CA . TYR A 1 99 ? -0.155 -1.347 -5.584 1.00 95.88 99 TYR A CA 1
ATOM 785 C C . TYR A 1 99 ? -1.281 -1.452 -4.547 1.00 95.88 99 TYR A C 1
ATOM 787 O O . TYR A 1 99 ? -1.704 -0.445 -3.968 1.00 95.88 99 TYR A O 1
ATOM 795 N N . ALA A 1 100 ? -1.748 -2.671 -4.275 1.00 95.50 100 ALA A N 1
ATOM 796 C CA . ALA A 1 100 ? -2.811 -2.923 -3.318 1.00 95.50 100 ALA A CA 1
ATOM 797 C C . ALA A 1 100 ? -2.406 -2.438 -1.922 1.00 95.50 100 ALA A C 1
ATOM 799 O O . ALA A 1 100 ? -3.130 -1.625 -1.351 1.00 95.50 100 ALA A O 1
ATOM 800 N N . ALA A 1 101 ? -1.226 -2.809 -1.423 1.00 95.69 101 ALA A N 1
ATOM 801 C CA . ALA A 1 101 ? -0.711 -2.368 -0.126 1.00 95.69 101 ALA A CA 1
ATOM 802 C C . ALA A 1 101 ? -0.716 -0.837 0.024 1.00 95.69 101 ALA A C 1
ATOM 804 O O . ALA A 1 101 ? -1.045 -0.307 1.084 1.00 95.69 101 ALA A O 1
ATOM 805 N N . ARG A 1 102 ? -0.385 -0.102 -1.048 1.00 95.81 102 ARG A N 1
ATOM 806 C CA . ARG A 1 102 ? -0.284 1.360 -0.999 1.00 95.81 102 ARG A CA 1
ATOM 807 C C . ARG A 1 102 ? -1.625 2.084 -1.082 1.00 95.81 102 ARG A C 1
ATOM 809 O O . ARG A 1 102 ? -1.770 3.132 -0.443 1.00 95.81 102 ARG A O 1
ATOM 816 N N . TRP A 1 103 ? -2.548 1.612 -1.920 1.00 94.12 103 TRP A N 1
ATOM 817 C CA . TRP A 1 103 ? -3.760 2.363 -2.276 1.00 94.12 103 TRP A CA 1
ATOM 818 C C . TRP A 1 103 ? -5.067 1.727 -1.798 1.00 94.12 103 TRP A C 1
ATOM 820 O O . TRP A 1 103 ? -6.039 2.460 -1.623 1.00 94.12 103 TRP A O 1
ATOM 830 N N . SER A 1 104 ? -5.116 0.413 -1.560 1.00 92.88 104 SER A N 1
ATOM 831 C CA . SER A 1 104 ? -6.336 -0.247 -1.071 1.00 92.88 104 SER A CA 1
ATOM 832 C C . SER A 1 104 ? -6.753 0.167 0.351 1.00 92.88 104 SER A C 1
ATOM 834 O O . SER A 1 104 ? -7.950 0.401 0.518 1.00 92.88 104 SER A O 1
ATOM 836 N N . PRO A 1 105 ? -5.851 0.399 1.338 1.00 93.06 105 PRO A N 1
ATOM 837 C CA . PRO A 1 105 ? -6.284 0.704 2.705 1.00 93.06 105 PRO A CA 1
ATOM 838 C C . PRO A 1 105 ? -7.037 2.031 2.795 1.00 93.06 105 PRO A C 1
ATOM 840 O O . PRO A 1 105 ? -8.125 2.102 3.353 1.00 93.06 105 PRO A O 1
ATOM 843 N N . THR A 1 106 ? -6.504 3.091 2.177 1.00 88.81 106 THR A N 1
ATOM 844 C CA . THR A 1 106 ? -7.166 4.404 2.156 1.00 88.81 106 THR A CA 1
ATOM 845 C C . THR A 1 106 ? -8.478 4.363 1.373 1.00 88.81 106 THR A C 1
ATOM 847 O O . THR A 1 106 ? -9.441 5.010 1.768 1.00 88.81 106 THR A O 1
ATOM 850 N N . ARG A 1 107 ? -8.538 3.588 0.280 1.00 89.44 107 ARG A N 1
ATOM 851 C CA . ARG A 1 107 ? -9.760 3.442 -0.526 1.00 89.44 107 ARG A CA 1
ATOM 852 C C . ARG A 1 107 ? -10.851 2.659 0.199 1.00 89.44 107 ARG A C 1
ATOM 854 O O . ARG A 1 107 ? -12.014 2.978 0.008 1.00 89.44 107 ARG A O 1
ATOM 861 N N . ALA A 1 108 ? -10.490 1.696 1.044 1.00 88.25 108 ALA A N 1
ATOM 862 C CA . ALA A 1 108 ? -11.447 0.934 1.844 1.00 88.25 108 ALA A CA 1
ATOM 863 C C . ALA A 1 108 ? -12.151 1.779 2.921 1.00 88.25 108 ALA A C 1
ATOM 865 O O . ALA A 1 108 ? -13.220 1.402 3.385 1.00 88.25 108 ALA A O 1
ATOM 866 N N . LEU A 1 109 ? -11.567 2.917 3.312 1.00 86.69 109 LEU A N 1
ATOM 867 C CA . LEU A 1 109 ? -12.167 3.850 4.272 1.00 86.69 109 LEU A CA 1
ATOM 868 C C . LEU A 1 109 ? -13.048 4.925 3.617 1.00 86.69 109 LEU A C 1
ATOM 870 O O . LEU A 1 109 ? -13.767 5.631 4.321 1.00 86.69 109 LEU A O 1
ATOM 874 N N . TRP A 1 110 ? -12.981 5.084 2.292 1.00 71.81 110 TRP A N 1
ATOM 875 C CA . TRP A 1 110 ? -13.874 5.962 1.534 1.00 71.81 110 TRP A CA 1
ATOM 876 C C . TRP A 1 110 ? -15.112 5.175 1.102 1.00 71.81 110 TRP A C 1
ATOM 878 O O . TRP A 1 110 ? -15.224 4.744 -0.044 1.00 71.81 110 TRP A O 1
ATOM 888 N N . THR A 1 111 ? -16.020 4.983 2.053 1.00 57.97 111 THR A N 1
ATOM 889 C CA . THR A 1 111 ? -17.401 4.526 1.848 1.00 57.97 111 THR A CA 1
ATOM 890 C C . THR A 1 111 ? -18.342 5.606 2.344 1.00 57.97 111 THR A C 1
ATOM 892 O O . THR A 1 111 ? -19.298 5.932 1.620 1.00 57.97 111 THR A O 1
#

InterPro domains:
  IPR021463 Putative SAM-dependent methyltransferase [PF11312] (57-109)

Foldseek 3Di:
DDDDDDDDDDDDDDDDDDDDDDDDDPDPPPPPPDPDPPPDDDPQDDPVVLVVLLVVLCVVLVCLVPDPCLVVLQVQLVVCVVVVVVCSQPVDVSSVSSVCSVPVSVVVNVD

Secondary structure (DSSP, 8-state):
-----------------------S----------PPPS-SS-----HHHHHHHHHHHHHHTHHHHH-TTHHHHHHHHHHHHHTT-HHHHHSSHHHHHHHHHHHHHHHHT--

Solvent-accessible surface area (backbone atoms only — not comparable to full-atom values): 7446 Å² total; per-residue (Å²): 142,8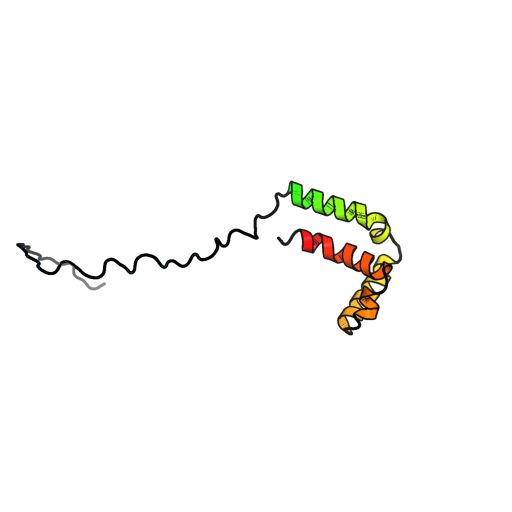5,90,87,83,88,89,87,85,83,90,85,91,83,89,79,89,85,86,89,84,81,90,86,82,92,81,79,88,79,75,82,73,70,71,74,75,94,77,80,70,65,76,74,71,53,70,70,55,48,50,54,52,45,51,50,46,51,63,75,31,38,72,54,73,69,35,89,59,38,66,61,52,50,52,52,36,53,50,23,57,72,72,66,36,53,66,78,30,55,72,41,69,70,45,37,50,52,48,42,62,71,50,44,55,68,52,72,69,69,79